Protein AF-A0A7C9U0K4-F1 (afdb_monomer_lite)

Sequence (99 aa):
MQSIYFENQSMSKEAVLDFLKAAIDREDLEDKVKHTVTSPKLFVEVGLEHGYEFTEQEIMEELDDLSHEFLELEITPGSGTSATIIDVMLELCRHKYNK

pLDDT: mean 70.64, std 15.03, range [39.38, 87.44]

Foldseek 3Di:
DDDPPPPVLVLQLVLLLVLLVVLLVDVVSVVQCVVCLVPLVSNQVSSVVVPRHHDSVSNVVNLVVLVVVVVVVPPPPDPDDPCGSSNSVSVSSCVVPVD

Radius of gyration: 14.11 Å; chains: 1; bounding box: 33×30×50 Å

Structure (mmCIF, N/CA/C/O backbone):
data_AF-A0A7C9U0K4-F1
#
_entry.id   AF-A0A7C9U0K4-F1
#
loop_
_atom_site.group_PDB
_atom_site.id
_atom_site.type_symbol
_atom_site.label_atom_id
_atom_site.label_alt_id
_atom_site.label_comp_id
_atom_site.label_asym_id
_atom_site.label_entity_id
_atom_site.label_seq_id
_atom_site.pdbx_PDB_ins_code
_atom_site.Cartn_x
_atom_site.Cartn_y
_atom_site.Cartn_z
_atom_site.occupancy
_atom_site.B_iso_or_equiv
_atom_site.auth_seq_id
_atom_site.auth_comp_id
_atom_site.auth_asym_id
_atom_site.auth_atom_id
_atom_site.pdbx_PDB_model_num
ATOM 1 N N . MET A 1 1 ? -2.994 -4.536 35.893 1.00 46.75 1 MET A N 1
ATOM 2 C CA . MET A 1 1 ? -3.160 -3.584 34.776 1.00 46.75 1 MET A CA 1
ATOM 3 C C . MET A 1 1 ? -2.165 -3.991 33.705 1.00 46.75 1 MET A C 1
ATOM 5 O O . MET A 1 1 ? -0.999 -3.647 33.831 1.00 46.75 1 MET A O 1
ATOM 9 N N . GLN A 1 2 ? -2.571 -4.833 32.755 1.00 39.56 2 GLN A N 1
ATOM 10 C CA . GLN A 1 2 ? -1.689 -5.325 31.695 1.00 39.56 2 GLN A CA 1
ATOM 11 C C . GLN A 1 2 ? -2.291 -4.972 30.335 1.00 39.56 2 GLN A C 1
ATOM 13 O O . GLN A 1 2 ? -3.428 -5.328 30.051 1.00 39.56 2 GLN A O 1
ATOM 18 N N . SER A 1 3 ? -1.498 -4.208 29.585 1.00 44.12 3 SER A N 1
ATOM 19 C CA . SER A 1 3 ? -1.342 -4.200 28.131 1.00 44.12 3 SER A CA 1
ATOM 20 C C . SER A 1 3 ? -2.591 -4.320 27.258 1.00 44.12 3 SER A C 1
ATOM 22 O O . SER A 1 3 ? -2.868 -5.373 26.709 1.00 44.12 3 SER A O 1
ATOM 24 N N . ILE A 1 4 ? -3.248 -3.186 27.013 1.00 47.88 4 ILE A N 1
ATOM 25 C CA . ILE A 1 4 ? -4.185 -2.983 25.887 1.00 47.88 4 ILE A CA 1
ATOM 26 C C . ILE A 1 4 ? -3.497 -2.369 24.650 1.00 47.88 4 ILE A C 1
ATOM 28 O O . ILE A 1 4 ? -4.159 -1.886 23.742 1.00 47.88 4 ILE A O 1
ATOM 32 N N . TYR A 1 5 ? -2.161 -2.374 24.600 1.00 46.75 5 TYR A N 1
ATOM 33 C CA . TYR A 1 5 ? -1.392 -1.754 23.510 1.00 46.75 5 TYR A CA 1
ATOM 34 C C . TYR A 1 5 ? -0.880 -2.736 22.446 1.00 46.75 5 TYR A C 1
ATOM 36 O O . TYR A 1 5 ? -0.225 -2.294 21.513 1.00 46.75 5 TYR A O 1
ATOM 44 N N . PHE A 1 6 ? -1.163 -4.040 22.554 1.00 45.81 6 PHE A N 1
ATOM 45 C CA . PHE A 1 6 ? -0.597 -5.040 21.634 1.00 45.81 6 PHE A CA 1
ATOM 46 C C . PHE A 1 6 ? -1.567 -5.543 20.551 1.00 45.81 6 PHE A C 1
ATOM 48 O O . PHE A 1 6 ? -1.123 -6.139 19.579 1.00 45.81 6 PHE A O 1
ATOM 55 N N . GLU A 1 7 ? -2.875 -5.288 20.672 1.00 44.28 7 GLU A N 1
ATOM 56 C CA . GLU A 1 7 ? -3.867 -5.779 19.694 1.00 44.28 7 GLU A CA 1
ATOM 57 C C . GLU A 1 7 ? -4.114 -4.824 18.516 1.00 44.28 7 GLU A C 1
ATOM 59 O O . GLU A 1 7 ? -4.582 -5.266 17.474 1.00 44.28 7 GLU A O 1
ATOM 64 N N . ASN A 1 8 ? -3.742 -3.542 18.618 1.00 46.78 8 ASN A N 1
ATOM 65 C CA . ASN A 1 8 ? -3.966 -2.579 17.528 1.00 46.78 8 ASN A CA 1
ATOM 66 C C . ASN A 1 8 ? -2.837 -2.520 16.485 1.00 46.78 8 ASN A C 1
ATOM 68 O O . ASN A 1 8 ? -3.066 -1.992 15.409 1.00 46.78 8 ASN A O 1
ATOM 72 N N . GLN A 1 9 ? -1.641 -3.058 16.758 1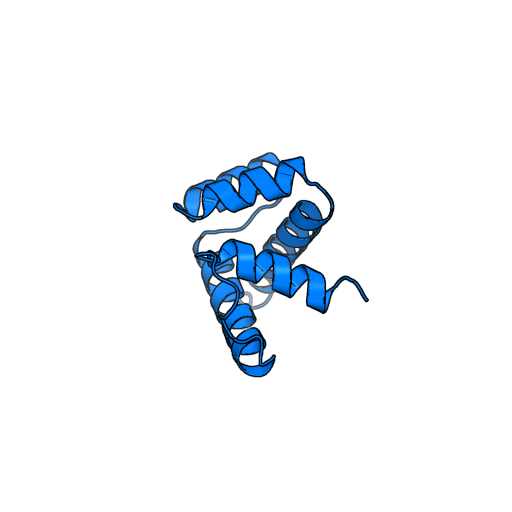.00 45.91 9 GLN A N 1
ATOM 73 C CA . GLN A 1 9 ? -0.563 -3.092 15.753 1.00 45.91 9 GLN A CA 1
ATOM 74 C C . GLN A 1 9 ? -0.723 -4.239 14.741 1.00 45.91 9 GLN A C 1
ATOM 76 O O . GLN A 1 9 ? -0.249 -4.124 13.616 1.00 45.91 9 GLN A O 1
ATOM 81 N N . SER A 1 10 ? -1.386 -5.340 15.120 1.00 51.28 10 SER A N 1
ATOM 82 C CA . SER A 1 10 ? -1.524 -6.514 14.242 1.00 51.28 10 SER A CA 1
ATOM 83 C C . SER A 1 10 ? -2.568 -6.292 13.145 1.00 51.28 10 SER A C 1
ATOM 85 O O . SER A 1 10 ? -2.314 -6.615 11.991 1.00 51.28 10 SER A O 1
ATOM 87 N N . MET A 1 11 ? -3.703 -5.662 13.479 1.00 53.88 11 MET A N 1
ATOM 88 C CA . MET A 1 11 ? -4.793 -5.441 12.521 1.00 53.88 11 MET A CA 1
ATOM 89 C C . MET A 1 11 ? -4.380 -4.548 11.344 1.00 53.88 11 MET A C 1
ATOM 91 O O . MET A 1 11 ? -4.755 -4.817 10.205 1.00 53.88 11 MET A O 1
ATOM 95 N N . SER A 1 12 ? -3.584 -3.510 11.599 1.00 65.56 12 SER A N 1
ATOM 96 C CA . SER A 1 12 ? -3.221 -2.542 10.565 1.00 65.56 12 SER A CA 1
ATOM 97 C C . SER A 1 12 ? -2.046 -2.978 9.692 1.00 65.56 12 SER A C 1
ATOM 99 O O . SER A 1 12 ? -2.033 -2.670 8.503 1.00 65.56 12 SER A O 1
ATOM 101 N N . LYS A 1 13 ? -1.076 -3.730 10.239 1.00 70.44 13 LYS A N 1
ATOM 102 C CA . LYS A 1 13 ? -0.013 -4.349 9.425 1.00 70.44 13 LYS A CA 1
ATOM 103 C C . LYS A 1 13 ? -0.600 -5.366 8.449 1.00 70.44 13 LYS A C 1
ATOM 105 O O . LYS A 1 13 ? -0.278 -5.358 7.262 1.00 70.44 13 LYS A O 1
ATOM 110 N N . GLU A 1 14 ? -1.541 -6.182 8.924 1.00 76.44 14 GLU A N 1
ATOM 111 C CA . GLU A 1 14 ? -2.300 -7.094 8.066 1.00 76.44 14 GLU A CA 1
ATOM 112 C C . GLU A 1 14 ? -3.104 -6.335 6.999 1.00 76.44 14 GLU A C 1
ATOM 114 O O . GLU A 1 14 ? -3.103 -6.750 5.842 1.00 76.44 14 GLU A O 1
ATOM 119 N N . ALA A 1 15 ? -3.694 -5.180 7.330 1.00 82.12 15 ALA A N 1
ATOM 120 C CA . ALA A 1 15 ? -4.410 -4.348 6.361 1.00 82.12 15 ALA A CA 1
ATOM 121 C C . ALA A 1 15 ? -3.501 -3.779 5.254 1.00 82.12 15 ALA A C 1
ATOM 123 O O . ALA A 1 15 ? -3.896 -3.790 4.087 1.00 82.12 15 ALA A O 1
ATOM 124 N N . VAL A 1 16 ? -2.286 -3.321 5.586 1.00 82.81 16 VAL A N 1
ATOM 125 C CA . VAL A 1 16 ? -1.297 -2.858 4.589 1.00 82.81 16 VAL A CA 1
ATOM 126 C C . VAL A 1 16 ? -0.886 -4.008 3.668 1.00 82.81 16 VAL A C 1
ATOM 128 O O . VAL A 1 16 ? -0.866 -3.850 2.446 1.00 82.81 16 VAL A O 1
ATOM 131 N N . LEU A 1 17 ? -0.600 -5.184 4.229 1.00 81.31 17 LEU A N 1
ATOM 132 C CA . LEU A 1 17 ? -0.225 -6.366 3.453 1.00 81.31 17 LEU A CA 1
ATOM 133 C C . LEU A 1 17 ? -1.363 -6.861 2.561 1.00 81.31 17 LEU A C 1
ATOM 135 O O . LEU A 1 17 ? -1.133 -7.187 1.399 1.00 81.31 17 LEU A O 1
ATOM 139 N N . ASP A 1 18 ? -2.590 -6.920 3.072 1.00 84.75 18 ASP A N 1
ATOM 140 C CA . ASP A 1 18 ? -3.743 -7.345 2.282 1.00 84.75 18 ASP A CA 1
ATOM 141 C C . ASP A 1 18 ? -4.087 -6.333 1.187 1.00 84.75 18 ASP A C 1
ATOM 143 O O . ASP A 1 18 ? -4.477 -6.735 0.090 1.00 84.75 18 ASP A O 1
ATOM 147 N N . PHE A 1 19 ? -3.863 -5.040 1.431 1.00 86.88 19 PHE A N 1
ATOM 148 C CA . PHE A 1 19 ? -3.950 -4.018 0.395 1.00 86.88 19 PHE A CA 1
ATOM 149 C C . PHE A 1 19 ? -2.888 -4.210 -0.692 1.00 86.88 19 PHE A C 1
ATOM 151 O O . PHE A 1 19 ? -3.213 -4.177 -1.878 1.00 86.88 19 PHE A O 1
ATOM 158 N N . LEU A 1 20 ? -1.633 -4.472 -0.316 1.00 83.31 20 LEU A N 1
ATOM 159 C CA . LEU A 1 20 ? -0.552 -4.751 -1.267 1.00 83.31 20 LEU A CA 1
ATOM 160 C C . LEU A 1 20 ? -0.815 -6.025 -2.078 1.00 83.31 20 LEU A C 1
ATOM 162 O O . LEU A 1 20 ? -0.596 -6.031 -3.287 1.00 83.31 20 LEU A O 1
ATOM 166 N N . LYS A 1 21 ? -1.336 -7.088 -1.454 1.00 84.31 21 LYS A N 1
ATOM 167 C CA . LYS A 1 21 ? -1.774 -8.302 -2.166 1.00 84.31 21 LYS A CA 1
ATOM 168 C C . LYS A 1 21 ? -2.893 -7.989 -3.151 1.00 84.31 21 LYS A C 1
ATOM 170 O O . LYS A 1 21 ? -2.801 -8.367 -4.313 1.00 84.31 21 LYS A O 1
ATOM 175 N N . ALA A 1 22 ? -3.907 -7.242 -2.715 1.00 86.25 22 ALA A N 1
ATOM 176 C CA . ALA A 1 22 ? -4.987 -6.821 -3.594 1.00 86.25 22 ALA A CA 1
ATOM 177 C C . ALA A 1 22 ? -4.470 -5.971 -4.760 1.00 86.25 22 ALA A C 1
ATOM 179 O O . ALA A 1 22 ? -4.966 -6.120 -5.873 1.00 86.25 22 ALA A O 1
ATOM 180 N N . ALA A 1 23 ? -3.468 -5.118 -4.526 1.00 85.50 23 ALA A N 1
ATOM 181 C CA . ALA A 1 23 ? -2.805 -4.349 -5.569 1.00 85.50 23 ALA A CA 1
ATOM 182 C C . ALA A 1 23 ? -2.057 -5.256 -6.557 1.00 85.50 23 ALA A C 1
ATOM 184 O O . ALA A 1 23 ? -2.130 -5.022 -7.751 1.00 85.50 23 ALA A O 1
ATOM 185 N N . ILE A 1 24 ? -1.408 -6.328 -6.100 1.00 83.06 24 ILE A N 1
ATOM 186 C CA . ILE A 1 24 ? -0.734 -7.306 -6.973 1.00 83.06 24 ILE A CA 1
ATOM 187 C C . ILE A 1 24 ? -1.722 -8.102 -7.832 1.00 83.06 24 ILE A C 1
ATOM 189 O O . ILE A 1 24 ? -1.433 -8.386 -8.995 1.00 83.06 24 ILE A O 1
ATOM 193 N N . ASP A 1 25 ? -2.869 -8.479 -7.266 1.00 84.50 25 ASP A N 1
ATOM 194 C CA . ASP A 1 25 ? -3.914 -9.230 -7.973 1.00 84.50 25 ASP A CA 1
ATOM 195 C C . ASP A 1 25 ? -4.715 -8.358 -8.956 1.00 84.50 25 ASP A C 1
ATOM 197 O O . ASP A 1 25 ? -5.394 -8.874 -9.849 1.00 84.50 25 ASP A O 1
ATOM 201 N N . ARG A 1 26 ? -4.650 -7.030 -8.808 1.00 83.62 26 ARG A N 1
ATOM 202 C CA . ARG A 1 26 ? -5.427 -6.060 -9.583 1.00 83.62 26 ARG A CA 1
ATOM 203 C C . ARG A 1 26 ? -4.526 -5.038 -10.259 1.00 83.62 26 ARG A C 1
ATOM 205 O O . ARG A 1 26 ? -4.137 -4.054 -9.643 1.00 83.62 26 ARG A O 1
ATOM 212 N N . GLU A 1 27 ? -4.308 -5.202 -11.561 1.00 81.56 27 GLU A N 1
ATOM 213 C CA . GLU A 1 27 ? -3.497 -4.279 -12.373 1.00 81.56 27 GLU A CA 1
ATOM 214 C C . GLU A 1 27 ? -3.961 -2.809 -12.255 1.00 81.56 27 GLU A C 1
ATOM 216 O O . GLU A 1 27 ? -3.135 -1.900 -12.205 1.00 81.56 27 GLU A O 1
ATOM 221 N N . ASP A 1 28 ? -5.273 -2.564 -12.116 1.00 84.31 28 ASP A N 1
ATOM 222 C CA . ASP A 1 28 ? -5.8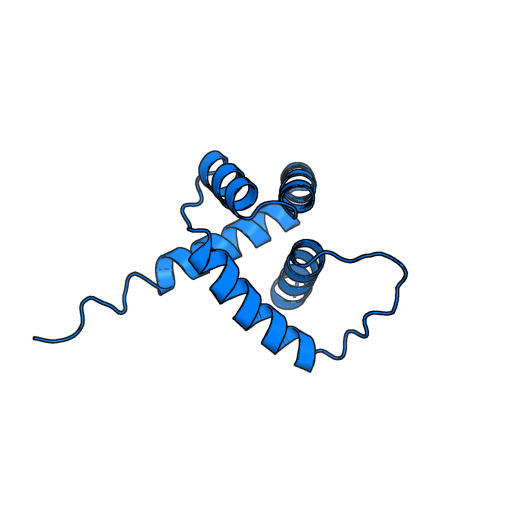30 -1.217 -11.921 1.00 84.31 28 ASP A CA 1
ATOM 223 C C . ASP A 1 28 ? -5.441 -0.585 -10.577 1.00 84.31 28 ASP A C 1
ATOM 225 O O . ASP A 1 28 ? -5.282 0.632 -10.476 1.00 84.31 28 ASP A O 1
ATOM 229 N N . LEU A 1 29 ? -5.306 -1.409 -9.539 1.00 84.44 29 LEU A N 1
ATOM 230 C CA . LEU A 1 29 ? -4.905 -0.974 -8.209 1.00 84.44 29 LEU A CA 1
ATOM 231 C C . LEU A 1 29 ? -3.380 -0.887 -8.100 1.00 84.44 29 LEU A C 1
ATOM 233 O O . LEU A 1 29 ? -2.877 0.046 -7.482 1.00 84.44 29 LEU A O 1
ATOM 237 N N . GLU A 1 30 ? -2.655 -1.796 -8.751 1.00 85.00 30 GLU A N 1
ATOM 238 C CA . GLU A 1 30 ? -1.199 -1.761 -8.870 1.00 85.00 30 GLU A CA 1
ATOM 239 C C . GLU A 1 30 ? -0.711 -0.430 -9.443 1.00 85.00 30 GLU A C 1
ATOM 241 O O . GLU A 1 30 ? 0.160 0.216 -8.862 1.00 85.00 30 GLU A O 1
ATOM 246 N N . ASP A 1 31 ? -1.293 -0.003 -10.566 1.00 84.00 31 ASP A N 1
ATOM 247 C CA . ASP A 1 31 ? -0.913 1.230 -11.253 1.00 84.00 31 ASP A CA 1
ATOM 248 C C . ASP A 1 31 ? -1.181 2.459 -10.371 1.00 84.00 31 ASP A C 1
ATOM 250 O O . ASP A 1 31 ? -0.295 3.292 -10.157 1.00 84.00 31 ASP A O 1
ATOM 254 N N . LYS A 1 32 ? -2.360 2.514 -9.732 1.00 83.56 32 LYS A N 1
ATOM 255 C CA . LYS A 1 32 ? -2.692 3.556 -8.748 1.00 83.56 32 LYS A CA 1
ATOM 256 C C . LYS A 1 32 ? -1.679 3.601 -7.612 1.00 83.56 32 LYS A C 1
ATOM 258 O O . LYS A 1 32 ? -1.165 4.672 -7.296 1.00 83.56 32 LYS A O 1
ATOM 263 N N . VAL A 1 33 ? -1.381 2.450 -7.015 1.00 83.00 33 VAL A N 1
ATOM 264 C CA . VAL A 1 33 ? -0.450 2.323 -5.893 1.00 83.00 33 VAL A CA 1
ATOM 265 C C . VAL A 1 33 ? 0.959 2.759 -6.302 1.00 83.00 33 VAL A C 1
ATOM 267 O O . VAL A 1 33 ? 1.571 3.561 -5.596 1.00 83.00 33 VAL A O 1
ATOM 270 N N . LYS A 1 34 ? 1.443 2.377 -7.486 1.00 81.44 34 LYS A N 1
ATOM 271 C CA . LYS A 1 34 ? 2.719 2.870 -8.038 1.00 81.44 34 LYS A CA 1
ATOM 272 C C . LYS A 1 34 ? 2.734 4.385 -8.242 1.00 81.44 34 LYS A C 1
ATOM 274 O O . LYS A 1 34 ? 3.754 5.032 -8.013 1.00 81.44 34 LYS A O 1
ATOM 279 N N . HIS A 1 35 ? 1.605 4.992 -8.598 1.00 78.81 35 HIS A N 1
ATOM 280 C CA . HIS A 1 35 ? 1.495 6.449 -8.693 1.00 78.81 35 HIS A CA 1
ATOM 281 C C . HIS A 1 35 ? 1.497 7.161 -7.329 1.00 78.81 35 HIS A C 1
ATOM 283 O O . HIS A 1 35 ? 1.897 8.326 -7.249 1.00 78.81 35 HIS A O 1
ATOM 289 N N . THR A 1 36 ? 1.141 6.467 -6.243 1.00 76.75 36 THR A N 1
ATOM 290 C CA . THR A 1 36 ? 1.178 7.025 -4.879 1.00 76.75 36 THR A CA 1
ATOM 291 C C . THR A 1 36 ? 2.577 7.092 -4.256 1.00 76.75 36 THR A C 1
ATOM 293 O O . THR A 1 36 ? 2.741 7.700 -3.204 1.00 76.75 36 THR A O 1
ATOM 296 N N . VAL A 1 37 ? 3.615 6.578 -4.931 1.00 65.44 37 VAL A N 1
ATOM 297 C CA . VAL A 1 37 ? 5.031 6.580 -4.488 1.00 65.44 37 VAL A CA 1
ATOM 298 C C . VAL A 1 37 ? 5.518 7.915 -3.944 1.00 65.44 37 VAL A C 1
ATOM 300 O O . VAL A 1 37 ? 6.353 7.973 -3.045 1.00 65.44 37 VAL A O 1
ATOM 303 N N . THR A 1 38 ? 5.041 9.004 -4.534 1.00 66.31 38 THR A N 1
ATOM 304 C CA . THR A 1 38 ? 5.493 10.353 -4.193 1.00 66.31 38 THR A CA 1
ATOM 305 C C . THR A 1 38 ? 4.818 10.913 -2.941 1.00 66.31 38 THR A C 1
ATOM 307 O O . THR A 1 38 ? 5.224 11.972 -2.460 1.00 66.31 38 THR A O 1
ATOM 310 N N . SER A 1 39 ? 3.813 10.225 -2.385 1.00 76.31 39 SER A N 1
ATOM 311 C CA . SER A 1 39 ? 3.117 10.653 -1.176 1.00 76.31 39 SER A CA 1
ATOM 312 C C . SER A 1 39 ? 2.495 9.475 -0.405 1.00 76.31 39 SER A C 1
ATOM 314 O O . SER A 1 39 ? 1.487 8.923 -0.848 1.00 76.31 39 SER A O 1
ATOM 316 N N . PRO A 1 40 ? 2.999 9.150 0.802 1.00 74.69 40 PRO A N 1
ATOM 317 C CA . PRO A 1 40 ? 2.394 8.148 1.687 1.00 74.69 40 PRO A CA 1
ATOM 318 C C . PRO A 1 40 ? 0.910 8.414 1.979 1.00 74.69 40 PRO A C 1
ATOM 320 O O . PRO A 1 40 ? 0.124 7.482 2.118 1.00 74.69 40 PRO A O 1
ATOM 323 N N . LYS A 1 41 ? 0.502 9.689 1.989 1.00 81.69 41 LYS A N 1
ATOM 324 C CA . LYS A 1 41 ? -0.906 10.091 2.108 1.00 81.69 41 LYS A CA 1
ATOM 325 C C . LYS A 1 41 ? -1.780 9.545 0.995 1.00 81.69 41 LYS A C 1
ATOM 327 O O . LYS A 1 41 ? -2.843 9.018 1.287 1.00 81.69 41 LYS A O 1
ATOM 332 N N . LEU A 1 42 ? -1.316 9.625 -0.252 1.00 83.25 42 LEU A N 1
ATOM 333 C CA . LEU A 1 42 ? -2.066 9.095 -1.388 1.00 83.25 42 LEU A CA 1
ATOM 334 C C . LEU A 1 42 ? -2.225 7.578 -1.266 1.00 83.25 42 LEU A C 1
ATOM 336 O O . LEU A 1 42 ? -3.275 7.051 -1.605 1.00 83.25 42 LEU A O 1
ATOM 340 N N . PHE A 1 43 ? -1.215 6.876 -0.749 1.00 83.56 43 PHE A N 1
ATOM 341 C CA . PHE A 1 43 ? -1.293 5.432 -0.532 1.00 83.56 43 PHE A CA 1
ATOM 342 C C . PHE A 1 43 ? -2.369 5.081 0.510 1.00 83.56 43 PHE A C 1
ATOM 344 O O . PHE A 1 43 ? -3.173 4.180 0.279 1.00 83.56 43 PHE A O 1
ATOM 351 N N . VAL A 1 44 ? -2.441 5.840 1.613 1.00 85.88 44 VAL A N 1
ATOM 352 C CA . VAL A 1 44 ? -3.526 5.734 2.606 1.00 85.88 44 VAL A CA 1
ATOM 353 C C . VAL A 1 44 ? -4.885 6.037 1.983 1.00 85.88 44 VAL A C 1
ATOM 355 O O . VAL A 1 44 ? -5.823 5.273 2.179 1.00 85.88 44 VAL A O 1
ATOM 358 N N . GLU A 1 45 ? -5.003 7.114 1.206 1.00 87.44 45 GLU A N 1
ATOM 359 C CA . GLU A 1 45 ? -6.261 7.481 0.548 1.00 87.44 45 GLU A CA 1
ATOM 360 C C . GLU A 1 45 ? -6.751 6.376 -0.398 1.00 87.44 45 GLU A C 1
ATOM 362 O O . GLU A 1 45 ? -7.915 5.989 -0.321 1.00 87.44 45 GLU A O 1
ATOM 367 N N . VAL A 1 46 ? -5.867 5.800 -1.220 1.00 86.75 46 VAL A N 1
ATOM 368 C CA . VAL A 1 46 ? -6.220 4.686 -2.116 1.00 86.75 46 VAL A CA 1
ATOM 369 C C . VAL A 1 46 ? -6.595 3.430 -1.322 1.00 86.75 46 VAL A C 1
ATOM 371 O O . VAL A 1 46 ? -7.552 2.747 -1.686 1.00 86.75 46 VAL A O 1
ATOM 374 N N . GLY A 1 47 ? -5.893 3.129 -0.226 1.00 86.19 47 GLY A N 1
ATOM 375 C CA . GLY A 1 47 ? -6.270 2.049 0.690 1.00 86.19 47 GLY A CA 1
ATOM 376 C C . GLY A 1 47 ? -7.691 2.222 1.216 1.00 86.19 47 GLY A C 1
ATOM 377 O O . GLY A 1 47 ? -8.529 1.330 1.056 1.00 86.19 47 GLY A O 1
ATOM 378 N N . LEU A 1 48 ? -7.988 3.412 1.742 1.00 86.00 48 LEU A N 1
ATOM 379 C CA . LEU A 1 48 ? -9.291 3.765 2.302 1.00 86.00 48 LEU A CA 1
ATOM 380 C C . LEU A 1 48 ? -10.410 3.683 1.260 1.00 86.00 48 LEU A C 1
ATOM 382 O O . LEU A 1 48 ? -11.475 3.135 1.547 1.00 86.00 48 LEU A O 1
ATOM 386 N N . GLU A 1 49 ? -10.172 4.163 0.036 1.00 86.38 49 GLU A N 1
ATOM 387 C CA . GLU A 1 49 ? -11.128 4.047 -1.076 1.00 86.38 49 GLU A CA 1
ATOM 388 C C . GLU A 1 49 ? -11.485 2.590 -1.403 1.00 86.38 49 GLU A C 1
ATOM 390 O O . GLU A 1 49 ? -12.588 2.303 -1.874 1.00 86.38 49 GLU A O 1
ATOM 395 N N . HIS A 1 50 ? -10.562 1.665 -1.147 1.00 84.75 50 HIS A N 1
ATOM 396 C CA . HIS A 1 50 ? -10.717 0.240 -1.412 1.00 84.75 50 HIS A CA 1
ATOM 397 C C . HIS A 1 50 ? -11.127 -0.573 -0.169 1.00 84.75 50 HIS A C 1
ATOM 399 O O . HIS A 1 50 ? -11.254 -1.794 -0.265 1.00 84.75 50 HIS A O 1
ATOM 405 N N . GLY A 1 51 ? -11.405 0.089 0.962 1.00 83.94 51 GLY A N 1
ATOM 406 C CA . GLY A 1 51 ? -11.870 -0.544 2.200 1.00 83.94 51 GLY A CA 1
ATOM 407 C C . GLY A 1 51 ? -10.758 -1.052 3.120 1.00 83.94 51 GLY A C 1
ATOM 408 O O . GLY A 1 51 ? -11.038 -1.845 4.015 1.00 83.94 51 GLY A O 1
ATOM 409 N N . TYR A 1 52 ? -9.520 -0.607 2.906 1.00 84.94 52 TYR A N 1
ATOM 410 C CA . TYR A 1 52 ? -8.376 -0.899 3.763 1.00 84.94 52 TYR A CA 1
ATOM 411 C C . TYR A 1 52 ? -8.057 0.318 4.631 1.00 84.94 52 TYR A C 1
ATOM 413 O O . TYR A 1 52 ? -7.804 1.407 4.123 1.00 84.94 52 TYR A O 1
ATOM 421 N N . GLU A 1 53 ? -8.065 0.137 5.949 1.00 85.38 53 GLU A N 1
ATOM 422 C CA . GLU A 1 53 ? -7.778 1.204 6.909 1.00 85.38 53 GLU A CA 1
ATOM 423 C C . GLU A 1 53 ? -6.386 0.998 7.511 1.00 85.38 53 GLU A C 1
ATOM 425 O O . GLU A 1 53 ? -6.148 0.038 8.239 1.00 85.38 53 GLU A O 1
ATOM 430 N N . PHE A 1 54 ? -5.463 1.903 7.191 1.00 85.44 54 PHE A N 1
ATOM 431 C CA . PHE A 1 54 ? -4.113 1.962 7.754 1.00 85.44 54 PHE A CA 1
ATOM 432 C C . PHE A 1 54 ? -3.575 3.397 7.667 1.00 85.44 54 PHE A C 1
ATOM 434 O O . PHE A 1 54 ? -4.132 4.255 6.983 1.00 85.44 54 PHE A O 1
ATOM 441 N N . THR A 1 55 ? -2.485 3.678 8.370 1.00 85.19 55 THR A N 1
ATOM 442 C CA . THR A 1 55 ? -1.880 5.009 8.487 1.00 85.19 55 THR A CA 1
ATOM 443 C C . THR A 1 55 ? -0.539 5.110 7.766 1.00 85.19 55 THR A C 1
ATOM 445 O O . THR A 1 55 ? 0.114 4.112 7.470 1.00 85.19 55 THR A O 1
ATOM 448 N N . GLU A 1 56 ? -0.078 6.346 7.535 1.00 82.56 56 GLU A N 1
ATOM 449 C CA . GLU A 1 56 ? 1.257 6.617 6.975 1.00 82.56 56 GLU A CA 1
ATOM 450 C C . GLU A 1 56 ? 2.372 5.950 7.792 1.00 82.56 56 GLU A C 1
ATOM 452 O O . GLU A 1 56 ? 3.346 5.457 7.229 1.00 82.56 56 GLU A O 1
ATOM 457 N N . GLN A 1 57 ? 2.223 5.927 9.119 1.00 81.12 57 GLN A N 1
ATOM 458 C CA . GLN A 1 57 ? 3.199 5.318 10.014 1.00 81.12 57 GLN A CA 1
ATOM 459 C C . GLN A 1 57 ? 3.236 3.798 9.852 1.00 81.12 57 GLN A C 1
ATOM 461 O O . GLN A 1 57 ? 4.317 3.232 9.779 1.00 81.12 57 GLN A O 1
ATOM 466 N N . GLU A 1 58 ? 2.080 3.150 9.736 1.00 82.50 58 GLU A N 1
ATOM 467 C CA . GLU A 1 58 ? 1.998 1.695 9.572 1.00 82.50 58 GLU A CA 1
ATOM 468 C C . GLU A 1 58 ? 2.572 1.249 8.228 1.00 82.50 58 GLU A C 1
ATOM 470 O O . GLU A 1 58 ? 3.277 0.247 8.175 1.00 82.50 58 GLU A O 1
ATOM 475 N N . ILE A 1 59 ? 2.370 2.037 7.167 1.00 80.25 59 ILE A N 1
ATOM 476 C CA . ILE A 1 59 ? 3.050 1.813 5.885 1.00 80.25 59 ILE A CA 1
ATOM 477 C C . ILE A 1 59 ? 4.563 1.926 6.066 1.00 80.25 59 ILE A C 1
ATOM 479 O O . ILE A 1 59 ? 5.286 1.088 5.548 1.00 80.25 59 ILE A O 1
ATOM 483 N N . MET A 1 60 ? 5.051 2.947 6.782 1.00 77.88 60 MET A N 1
ATOM 484 C CA . MET A 1 60 ? 6.487 3.137 7.022 1.00 77.88 60 MET A CA 1
ATOM 485 C C . MET A 1 60 ? 7.102 2.029 7.885 1.00 77.88 60 MET A C 1
ATOM 487 O O . MET A 1 60 ? 8.219 1.612 7.606 1.00 77.88 60 MET A O 1
ATOM 491 N N . GLU A 1 61 ? 6.393 1.543 8.902 1.00 80.38 61 GLU A N 1
ATOM 492 C CA . GLU A 1 61 ? 6.841 0.414 9.725 1.00 80.38 61 GLU A CA 1
ATOM 493 C C . GLU A 1 61 ? 6.879 -0.883 8.907 1.00 80.38 61 GLU A C 1
ATOM 495 O O . GLU A 1 61 ? 7.866 -1.610 8.967 1.00 80.38 61 GLU A O 1
ATOM 500 N N . GLU A 1 62 ? 5.852 -1.147 8.094 1.00 77.44 62 GLU A N 1
ATOM 501 C CA . GLU A 1 62 ? 5.826 -2.323 7.218 1.00 77.44 62 GLU A CA 1
ATOM 502 C C . GLU A 1 62 ? 6.873 -2.222 6.100 1.00 77.44 62 GLU A C 1
ATOM 504 O O . GLU A 1 62 ? 7.482 -3.214 5.707 1.00 77.44 62 GLU A O 1
ATOM 509 N N . LEU A 1 63 ? 7.126 -1.007 5.610 1.00 72.69 63 LEU A N 1
ATOM 510 C CA . LEU A 1 63 ? 8.203 -0.697 4.675 1.00 72.69 63 LEU A CA 1
ATOM 511 C C . LEU A 1 63 ? 9.573 -1.010 5.261 1.00 72.69 63 LEU A C 1
ATOM 513 O O . LEU A 1 63 ? 10.404 -1.592 4.567 1.00 72.69 63 LEU A O 1
ATOM 517 N N . ASP A 1 64 ? 9.812 -0.610 6.507 1.00 75.06 64 ASP A N 1
ATOM 518 C CA . ASP A 1 64 ? 11.072 -0.858 7.198 1.00 75.06 64 ASP A CA 1
ATOM 519 C C . ASP A 1 64 ? 11.289 -2.370 7.376 1.00 75.06 64 ASP A C 1
ATOM 521 O O . ASP A 1 64 ? 12.316 -2.883 6.927 1.00 75.06 64 ASP A O 1
ATOM 525 N N . ASP A 1 65 ? 10.276 -3.097 7.873 1.00 76.12 65 ASP A N 1
ATOM 526 C CA . ASP A 1 65 ? 10.287 -4.564 8.025 1.00 76.12 65 ASP A CA 1
ATOM 527 C C . ASP A 1 65 ? 10.551 -5.281 6.683 1.00 76.12 65 ASP A C 1
ATOM 529 O O . ASP A 1 65 ? 11.460 -6.110 6.574 1.00 76.12 65 ASP A O 1
ATOM 533 N N . LEU A 1 66 ? 9.810 -4.930 5.626 1.00 69.56 66 LEU A N 1
ATOM 534 C CA . LEU A 1 66 ? 9.972 -5.518 4.291 1.00 69.56 66 LEU A CA 1
ATOM 535 C C . LEU A 1 66 ? 11.332 -5.176 3.666 1.00 69.56 66 LEU A C 1
ATOM 537 O O . LEU A 1 66 ? 11.941 -6.023 3.010 1.00 69.56 66 LEU A O 1
ATOM 541 N N . SER A 1 67 ? 11.835 -3.955 3.866 1.00 66.38 67 SER A N 1
ATOM 542 C CA . SER A 1 67 ? 13.143 -3.539 3.347 1.00 66.38 67 SER A CA 1
ATOM 543 C C . SER A 1 67 ? 14.298 -4.280 4.024 1.00 66.38 67 SER A C 1
ATOM 545 O O . SER A 1 67 ? 15.258 -4.670 3.354 1.00 66.38 67 SER A O 1
ATOM 547 N N . HIS A 1 68 ? 14.181 -4.532 5.330 1.00 66.75 68 HIS A N 1
ATOM 548 C CA . HIS A 1 68 ? 15.124 -5.344 6.085 1.00 66.75 68 HIS A CA 1
ATOM 549 C C . HIS A 1 68 ? 15.135 -6.795 5.584 1.00 66.75 68 HIS A C 1
ATOM 551 O O . HIS A 1 68 ? 16.212 -7.352 5.385 1.00 66.75 68 HIS A O 1
ATOM 557 N N . GLU A 1 69 ? 13.964 -7.367 5.287 1.00 62.25 69 GLU A N 1
ATOM 558 C CA . GLU A 1 69 ? 13.822 -8.712 4.705 1.00 62.25 69 GLU A CA 1
ATOM 559 C C . GLU A 1 69 ? 14.366 -8.778 3.252 1.00 62.25 69 GLU A C 1
ATOM 561 O O . GLU A 1 69 ? 14.952 -9.779 2.839 1.00 62.25 69 GLU A O 1
ATOM 566 N N . PHE A 1 70 ? 14.258 -7.692 2.472 1.00 61.22 70 PHE A N 1
ATOM 567 C CA . PHE A 1 70 ? 14.799 -7.597 1.103 1.00 61.22 70 PHE A CA 1
ATOM 568 C C . PHE A 1 70 ? 16.324 -7.509 1.047 1.00 61.22 70 PHE A C 1
ATOM 570 O O . PHE A 1 70 ? 16.937 -8.091 0.151 1.00 61.22 70 PHE 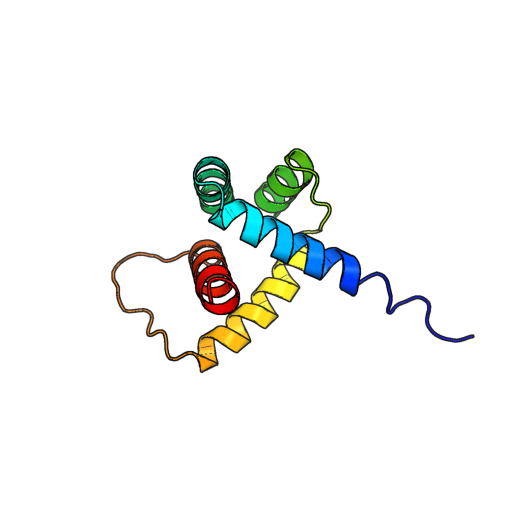A O 1
ATOM 577 N N . LEU A 1 71 ? 16.953 -6.803 1.995 1.00 57.81 71 LEU A N 1
ATOM 578 C CA . LEU A 1 71 ? 18.416 -6.770 2.115 1.00 57.81 71 LEU A CA 1
ATOM 579 C C . LEU A 1 71 ? 19.002 -8.183 2.276 1.00 57.81 71 LEU A C 1
ATOM 581 O O . LEU A 1 71 ? 20.126 -8.426 1.838 1.00 57.81 71 LEU A O 1
ATOM 585 N N . GLU A 1 72 ? 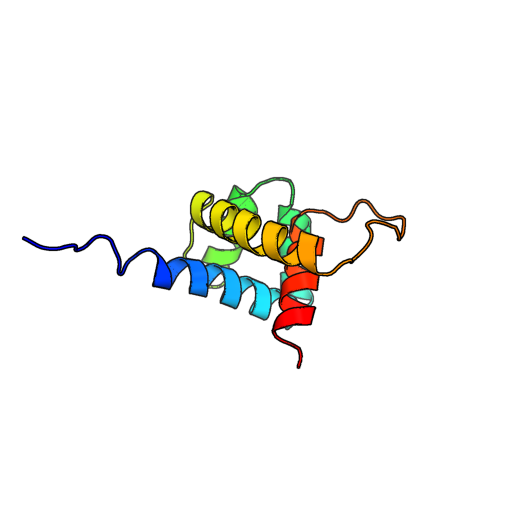18.238 -9.114 2.851 1.00 58.00 72 GLU A N 1
ATOM 586 C CA . GLU A 1 72 ? 18.623 -10.523 2.977 1.00 58.00 72 GLU A CA 1
ATOM 587 C C . GLU A 1 72 ? 18.372 -11.349 1.702 1.00 58.00 72 GLU A C 1
ATOM 589 O O . GLU A 1 72 ? 19.009 -12.385 1.514 1.00 58.00 72 GLU A O 1
ATOM 594 N N . LEU A 1 73 ? 17.494 -10.900 0.797 1.00 53.41 73 LEU A N 1
ATOM 595 C CA . LEU A 1 73 ? 17.081 -11.643 -0.404 1.00 53.41 73 LEU A CA 1
ATOM 596 C C . LEU A 1 73 ? 18.046 -11.528 -1.605 1.00 53.41 73 LEU A C 1
ATOM 598 O O . LEU A 1 73 ? 17.739 -12.055 -2.672 1.00 53.41 73 LEU A O 1
ATOM 602 N N . GLU A 1 74 ? 19.211 -10.879 -1.464 1.00 51.47 74 GLU A N 1
ATOM 603 C CA . GLU A 1 74 ? 20.220 -10.688 -2.534 1.00 51.47 74 GLU A CA 1
ATOM 604 C C . GLU A 1 74 ? 19.645 -10.183 -3.878 1.00 51.47 74 GLU A C 1
ATOM 606 O O . GLU A 1 74 ? 20.243 -10.368 -4.943 1.00 51.47 74 GLU A O 1
ATOM 611 N N . ILE A 1 75 ? 18.497 -9.500 -3.865 1.00 49.81 75 ILE A N 1
ATOM 612 C CA . ILE A 1 75 ? 17.956 -8.873 -5.070 1.00 49.81 75 ILE A CA 1
ATOM 613 C C . ILE A 1 75 ? 18.785 -7.614 -5.317 1.00 49.81 75 ILE A C 1
ATOM 615 O O . ILE A 1 75 ? 18.525 -6.531 -4.797 1.00 49.81 75 ILE A O 1
ATOM 619 N N . THR A 1 76 ? 19.867 -7.780 -6.075 1.00 45.91 76 THR A N 1
ATOM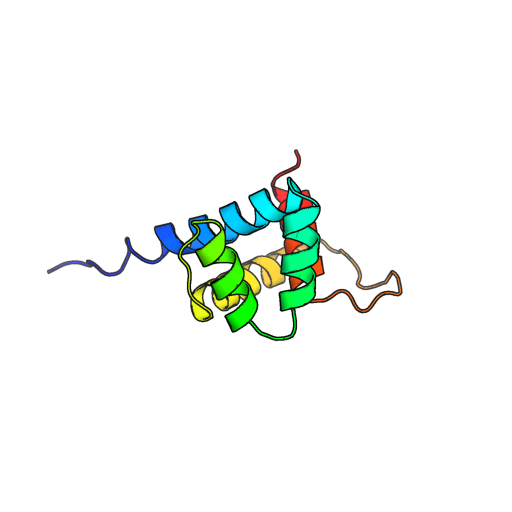 620 C CA . THR A 1 76 ? 20.756 -6.683 -6.445 1.00 45.91 76 THR A CA 1
ATOM 621 C C . THR A 1 76 ? 19.957 -5.613 -7.192 1.00 45.91 76 THR A C 1
ATOM 623 O O . THR A 1 76 ? 19.387 -5.932 -8.242 1.00 45.91 76 THR A O 1
ATOM 626 N N . PRO A 1 77 ? 19.939 -4.348 -6.726 1.00 42.91 77 PRO A N 1
ATOM 627 C CA . PRO A 1 77 ? 19.368 -3.237 -7.479 1.00 42.91 77 PRO A CA 1
ATOM 628 C C . PRO A 1 77 ? 20.221 -3.016 -8.737 1.00 42.91 77 PRO A C 1
ATOM 630 O O . PRO A 1 77 ? 21.215 -2.295 -8.723 1.00 42.91 77 PRO A O 1
ATOM 633 N N . GLY A 1 78 ? 19.889 -3.732 -9.812 1.00 39.97 78 GLY A N 1
ATOM 634 C CA . GLY A 1 78 ? 20.726 -3.841 -11.011 1.00 39.97 78 GLY A CA 1
ATOM 635 C C . GLY A 1 78 ? 19.979 -3.767 -12.341 1.00 39.97 78 GLY A C 1
ATOM 636 O O . GLY A 1 78 ? 20.613 -3.556 -13.372 1.00 39.97 78 GLY A O 1
ATOM 637 N N . SER A 1 79 ? 18.648 -3.847 -12.357 1.00 40.41 79 SER A N 1
ATOM 638 C CA . SER A 1 79 ? 17.866 -3.720 -13.595 1.00 40.41 79 SER A CA 1
ATOM 639 C C . SER A 1 79 ? 17.288 -2.315 -13.750 1.00 40.41 79 SER A C 1
ATOM 641 O O . SER A 1 79 ? 16.093 -2.112 -13.592 1.00 40.41 79 SER A O 1
ATOM 643 N N . GLY A 1 80 ? 18.168 -1.346 -14.035 1.00 39.38 80 GLY A N 1
ATOM 644 C CA . GLY A 1 80 ? 17.957 -0.184 -14.924 1.00 39.38 80 GLY A CA 1
ATOM 645 C C . GLY A 1 80 ? 16.790 0.793 -14.717 1.00 39.38 80 GLY A C 1
ATOM 646 O O . GLY A 1 80 ? 16.720 1.792 -15.429 1.00 39.38 80 GLY A O 1
ATOM 647 N N . THR A 1 81 ? 15.898 0.565 -13.770 1.00 41.94 81 THR A N 1
ATOM 648 C CA . THR A 1 81 ? 14.708 1.379 -13.538 1.00 41.94 81 THR A CA 1
ATOM 649 C C . THR A 1 81 ? 14.782 1.862 -12.108 1.00 41.94 81 THR A C 1
ATOM 651 O O . THR A 1 81 ? 15.193 1.116 -11.224 1.00 41.94 81 THR A O 1
ATOM 654 N N . SER A 1 82 ? 14.453 3.129 -11.887 1.00 51.00 82 SER A N 1
ATOM 655 C CA . SER A 1 82 ? 14.361 3.732 -10.561 1.00 51.00 82 SER A CA 1
ATOM 656 C C . SER A 1 82 ? 13.214 3.058 -9.798 1.00 51.00 82 SER A C 1
ATOM 658 O O . SER A 1 82 ? 12.133 3.627 -9.702 1.00 51.00 82 SER A O 1
ATOM 660 N N . ALA A 1 83 ? 13.419 1.812 -9.358 1.00 57.31 83 ALA A N 1
ATOM 661 C CA . ALA A 1 83 ? 12.433 1.022 -8.646 1.00 57.31 83 ALA A CA 1
ATOM 662 C C . ALA A 1 83 ? 12.114 1.783 -7.372 1.00 57.31 83 ALA A C 1
ATOM 664 O O . ALA A 1 83 ? 12.991 2.090 -6.559 1.00 57.31 83 ALA A O 1
ATOM 665 N N . THR A 1 84 ? 10.865 2.204 -7.279 1.00 69.94 84 THR A N 1
ATOM 666 C CA . THR A 1 84 ? 10.403 2.981 -6.148 1.00 69.94 84 THR A CA 1
ATOM 667 C C . THR A 1 84 ? 10.264 2.054 -4.949 1.00 69.94 84 THR A C 1
ATOM 669 O O . THR A 1 84 ? 10.177 0.835 -5.099 1.00 69.94 84 THR A O 1
ATOM 672 N N . ILE A 1 85 ? 10.206 2.623 -3.746 1.00 70.69 85 ILE A N 1
ATOM 673 C CA . ILE A 1 85 ? 9.985 1.833 -2.531 1.00 70.69 85 ILE A CA 1
ATOM 674 C C . ILE A 1 85 ? 8.721 0.953 -2.659 1.00 70.69 85 ILE A C 1
ATOM 676 O O . ILE A 1 85 ? 8.716 -0.184 -2.208 1.00 70.69 85 ILE A O 1
ATOM 680 N N . ILE A 1 86 ? 7.695 1.433 -3.372 1.00 73.00 86 ILE A N 1
ATOM 681 C CA . ILE A 1 86 ? 6.442 0.710 -3.622 1.00 73.00 86 ILE A CA 1
ATOM 682 C C . ILE A 1 86 ? 6.609 -0.400 -4.663 1.00 73.00 86 ILE A C 1
ATOM 684 O O . ILE A 1 86 ? 6.049 -1.475 -4.479 1.00 73.00 86 ILE A O 1
ATOM 688 N N . ASP A 1 87 ? 7.376 -0.186 -5.736 1.00 75.81 87 ASP A N 1
ATOM 689 C CA . ASP A 1 87 ? 7.680 -1.269 -6.684 1.00 75.81 87 ASP A CA 1
ATOM 690 C C . ASP A 1 87 ? 8.388 -2.421 -5.969 1.00 75.81 87 ASP A C 1
ATOM 692 O O . ASP A 1 87 ? 8.018 -3.580 -6.144 1.00 75.81 87 ASP A O 1
ATOM 696 N N . VAL A 1 88 ? 9.346 -2.087 -5.098 1.00 74.31 88 VAL A N 1
ATOM 697 C CA . VAL A 1 88 ? 10.040 -3.063 -4.253 1.00 74.31 88 VAL A CA 1
ATOM 698 C C . VAL A 1 88 ? 9.054 -3.765 -3.316 1.00 74.31 88 VAL A C 1
ATOM 700 O O . VAL A 1 88 ? 9.110 -4.985 -3.202 1.00 74.31 88 VAL A O 1
ATOM 703 N N . MET A 1 89 ? 8.102 -3.049 -2.702 1.00 74.25 89 MET A N 1
ATOM 704 C CA . MET A 1 89 ? 7.055 -3.670 -1.875 1.00 74.25 89 MET A CA 1
ATOM 705 C C . MET A 1 89 ? 6.175 -4.644 -2.656 1.00 74.25 89 MET A C 1
ATOM 707 O O . MET A 1 89 ? 5.898 -5.741 -2.175 1.00 74.25 89 MET A O 1
ATOM 711 N N . LEU A 1 90 ? 5.711 -4.253 -3.844 1.00 76.75 90 LEU A N 1
ATOM 712 C CA . LEU A 1 90 ? 4.874 -5.104 -4.686 1.00 76.75 90 LEU A CA 1
ATOM 713 C C . LEU A 1 90 ? 5.652 -6.344 -5.131 1.00 76.75 90 LEU A C 1
ATOM 715 O O . LEU A 1 90 ? 5.110 -7.446 -5.126 1.00 76.75 90 LEU A O 1
ATOM 719 N N . GLU A 1 91 ? 6.929 -6.189 -5.474 1.00 77.75 91 GLU A N 1
ATOM 720 C CA . GLU A 1 91 ? 7.805 -7.299 -5.848 1.00 77.75 91 GLU A CA 1
ATOM 721 C C . GLU A 1 91 ? 8.089 -8.235 -4.660 1.00 77.75 91 GLU A C 1
ATOM 723 O O . GLU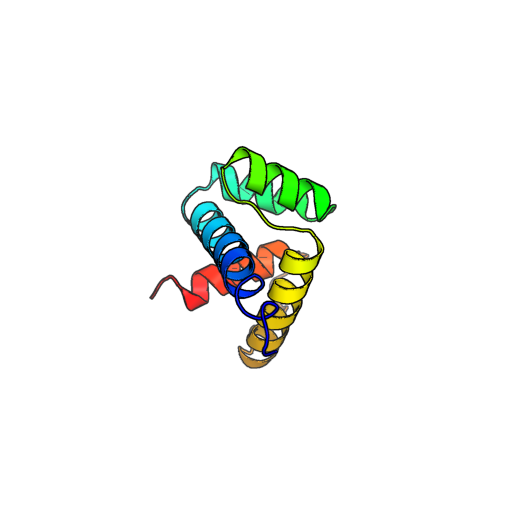 A 1 91 ? 8.018 -9.456 -4.805 1.00 77.75 91 GLU A O 1
ATOM 728 N N . LEU A 1 92 ? 8.299 -7.682 -3.463 1.00 74.31 92 LEU A N 1
ATOM 729 C CA . LEU A 1 92 ? 8.448 -8.428 -2.211 1.00 74.31 92 LEU A CA 1
ATOM 730 C C . LEU A 1 92 ? 7.193 -9.208 -1.845 1.00 74.31 92 LEU A C 1
ATOM 732 O O . LEU A 1 92 ? 7.262 -10.411 -1.592 1.00 74.31 92 LEU A O 1
ATOM 736 N N . CYS A 1 93 ? 6.033 -8.549 -1.849 1.00 76.25 93 CYS A N 1
ATOM 737 C CA . CYS A 1 93 ? 4.766 -9.222 -1.602 1.00 76.25 93 CYS A CA 1
ATOM 738 C C . CYS A 1 93 ? 4.507 -10.296 -2.669 1.00 76.25 93 CYS A C 1
ATOM 740 O O . CYS A 1 93 ? 4.093 -11.401 -2.318 1.00 76.25 93 CYS A O 1
ATOM 742 N N . ARG A 1 94 ? 4.830 -10.051 -3.949 1.00 76.25 94 ARG A N 1
ATOM 743 C CA . ARG A 1 94 ? 4.778 -11.093 -4.990 1.00 76.25 94 ARG A CA 1
ATOM 744 C C . ARG A 1 94 ? 5.677 -12.274 -4.628 1.00 76.25 94 ARG A C 1
ATOM 746 O O . ARG A 1 94 ? 5.215 -13.406 -4.679 1.00 76.25 94 ARG A O 1
ATOM 753 N N . HIS A 1 95 ? 6.926 -12.045 -4.234 1.00 73.62 95 HIS A N 1
ATOM 754 C CA . HIS A 1 95 ? 7.860 -13.128 -3.916 1.00 73.62 95 HIS A CA 1
ATOM 755 C C . HIS A 1 95 ? 7.439 -13.937 -2.677 1.00 73.62 95 HIS A C 1
ATOM 757 O O . HIS A 1 95 ? 7.571 -15.161 -2.654 1.00 73.62 95 HIS A O 1
ATOM 763 N N . LYS A 1 96 ? 6.909 -13.260 -1.653 1.00 70.50 96 LYS A N 1
ATOM 764 C CA . LYS A 1 96 ? 6.495 -13.865 -0.381 1.00 70.50 96 LYS A CA 1
ATOM 765 C C . LYS A 1 96 ? 5.182 -14.642 -0.490 1.00 70.50 96 LYS A C 1
ATOM 767 O O . LYS A 1 96 ? 5.059 -15.695 0.134 1.00 70.50 96 LYS A O 1
ATOM 772 N N . TYR A 1 97 ? 4.219 -14.146 -1.271 1.00 67.00 97 TYR A N 1
ATOM 773 C CA . TYR A 1 97 ? 2.851 -14.682 -1.310 1.00 67.00 97 TYR A CA 1
ATOM 774 C C . TYR A 1 97 ? 2.479 -15.430 -2.601 1.00 67.00 97 TYR A C 1
ATOM 776 O O . TYR A 1 97 ? 1.486 -16.150 -2.600 1.00 67.00 97 TYR A O 1
ATOM 784 N N . ASN A 1 98 ? 3.254 -15.322 -3.686 1.00 60.09 98 ASN A N 1
ATOM 785 C CA . ASN A 1 98 ? 3.014 -16.054 -4.939 1.00 60.09 98 ASN A CA 1
ATOM 786 C C . ASN A 1 98 ? 3.802 -17.381 -4.963 1.00 60.09 98 ASN A C 1
ATOM 788 O O . ASN A 1 98 ? 4.678 -17.591 -5.807 1.00 60.09 98 ASN A O 1
ATOM 792 N N . LYS A 1 99 ? 3.527 -18.252 -3.982 1.00 45.34 99 LYS A N 1
ATOM 793 C CA . LYS A 1 99 ? 4.139 -19.582 -3.843 1.00 45.34 99 LYS A CA 1
ATOM 794 C C . LYS A 1 99 ? 3.092 -20.682 -3.726 1.00 45.34 99 LYS A C 1
ATOM 796 O O . LYS A 1 99 ? 2.133 -20.497 -2.948 1.00 45.34 99 LYS A O 1
#

Secondary structure (DSSP, 8-state):
---SSSSHHHHHHHHHHHHHHHHHH-HHHHHHHHHGGG-HHHHHHHHHHTT----HHHHHHHHHHHHHHHHHTT--S-SSS---HHHHHHHHHHHHH--